Protein AF-A0A0F9MDA3-F1 (afdb_monomer_lite)

Radius of gyration: 35.48 Å; chains: 1; bounding box: 73×45×103 Å

Sequence (141 aa):
MTPKSNEATTTAAWIEERNRLKAAVQRVEKERDAYCAMTDEARTERDEAEAELAETREALKDYGNAEQLARSFHELYEALAPEFGYETRKESAVHWDDLPQNNKTLMVAVASRIAHKANAFLAGRSTVPPLLTKGLREDGQ

Secondary structure (DSSP, 8-state):
----SHHHHHHHHHHHHHHHHHHHHHHHHHHHHHHHHHHHHHHHHHHHHHHHHHHHHHHHHHTT-HHHHHHHHHHHHHHHGGGGT----TTTSS-GGGS-HHHHHHHHHHHHHHHHHHHHHHTT-------SSS-------

Structure (mmCIF, N/CA/C/O backbone):
data_AF-A0A0F9MDA3-F1
#
_entry.id   AF-A0A0F9MDA3-F1
#
loop_
_atom_site.group_PDB
_atom_site.id
_atom_site.type_symbol
_atom_site.label_atom_id
_atom_site.label_alt_id
_atom_site.label_comp_id
_atom_site.label_asym_id
_atom_site.label_entity_id
_atom_site.label_seq_id
_atom_site.pdbx_PDB_ins_code
_atom_site.Cartn_x
_atom_site.Cartn_y
_atom_site.Cartn_z
_atom_site.occupancy
_atom_site.B_iso_or_equiv
_atom_site.auth_seq_id
_atom_site.auth_comp_id
_atom_site.auth_asym_id
_atom_site.auth_atom_id
_atom_site.pdbx_PDB_model_num
ATOM 1 N N . MET A 1 1 ? 52.108 2.253 -76.164 1.00 42.50 1 MET A N 1
ATOM 2 C CA . MET A 1 1 ? 52.159 1.917 -74.724 1.00 42.50 1 MET A CA 1
ATOM 3 C C . MET A 1 1 ? 50.963 2.566 -74.053 1.00 42.50 1 MET A C 1
ATOM 5 O O . MET A 1 1 ? 50.944 3.780 -73.925 1.00 42.50 1 MET A O 1
ATOM 9 N N . THR A 1 2 ? 49.919 1.803 -73.738 1.00 49.28 2 THR A N 1
ATOM 10 C CA . THR A 1 2 ? 48.685 2.341 -73.144 1.00 49.28 2 THR A CA 1
ATOM 11 C C . THR A 1 2 ? 48.565 1.907 -71.686 1.00 49.28 2 THR A C 1
ATOM 13 O O . THR A 1 2 ? 48.228 0.749 -71.440 1.00 49.28 2 THR A O 1
ATOM 16 N N . PRO A 1 3 ? 48.771 2.807 -70.711 1.00 52.72 3 PRO A N 1
ATOM 17 C CA . PRO A 1 3 ? 48.397 2.566 -69.331 1.00 52.72 3 PRO A CA 1
ATOM 18 C C . PRO A 1 3 ? 46.972 3.101 -69.135 1.00 52.72 3 PRO A C 1
ATOM 20 O O . PRO A 1 3 ? 46.779 4.215 -68.672 1.00 52.72 3 PRO A O 1
ATOM 23 N N . LYS A 1 4 ? 45.953 2.346 -69.560 1.00 53.78 4 LYS A N 1
ATOM 24 C CA . LYS A 1 4 ? 44.537 2.679 -69.275 1.00 53.78 4 LYS A CA 1
ATOM 25 C C . LYS A 1 4 ? 43.874 1.710 -68.286 1.00 53.78 4 LYS A C 1
ATOM 27 O O . LYS A 1 4 ? 42.704 1.859 -67.970 1.00 53.78 4 LYS A O 1
ATOM 32 N N . SER A 1 5 ? 44.623 0.727 -67.781 1.00 57.88 5 SER A N 1
ATOM 33 C CA . SER A 1 5 ? 44.077 -0.380 -66.982 1.00 57.88 5 SER A CA 1
ATOM 34 C C . SER A 1 5 ? 44.072 -0.150 -65.462 1.00 57.88 5 SER A C 1
ATOM 36 O O . SER A 1 5 ? 43.433 -0.928 -64.763 1.00 57.88 5 SER A O 1
ATOM 38 N N . ASN A 1 6 ? 44.760 0.868 -64.928 1.00 60.06 6 ASN A N 1
ATOM 39 C CA . ASN A 1 6 ? 44.900 1.039 -63.468 1.00 60.06 6 ASN A CA 1
ATOM 40 C C . ASN A 1 6 ? 43.855 1.971 -62.829 1.00 60.06 6 ASN A C 1
ATOM 42 O O . ASN A 1 6 ? 43.560 1.837 -61.641 1.00 60.06 6 ASN A O 1
ATOM 46 N N . GLU A 1 7 ? 43.261 2.891 -63.593 1.00 58.44 7 GLU A N 1
ATOM 47 C CA . GLU A 1 7 ? 42.298 3.859 -63.046 1.00 58.44 7 GLU A 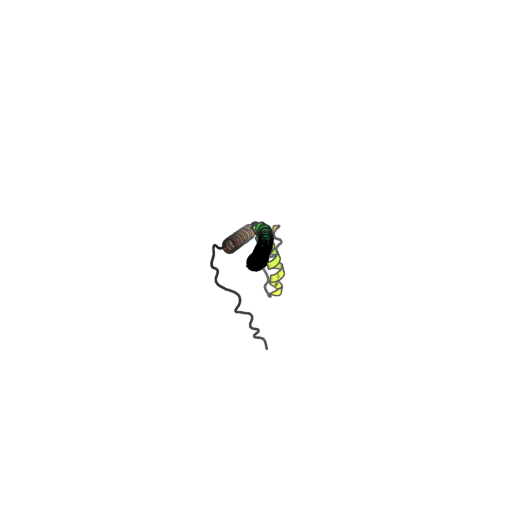CA 1
ATOM 48 C C . GLU A 1 7 ? 40.926 3.221 -62.780 1.00 58.44 7 GLU A C 1
ATOM 50 O O . GLU A 1 7 ? 40.355 3.419 -61.710 1.00 58.44 7 GLU A O 1
ATOM 55 N N . ALA A 1 8 ? 40.441 2.368 -63.690 1.00 61.06 8 ALA A N 1
ATOM 56 C CA . ALA A 1 8 ? 39.144 1.699 -63.550 1.00 61.06 8 ALA A CA 1
ATOM 57 C C . ALA A 1 8 ? 39.075 0.773 -62.318 1.00 61.06 8 ALA A C 1
ATOM 59 O O . ALA A 1 8 ? 38.067 0.748 -61.611 1.00 61.06 8 ALA A O 1
ATOM 60 N N . THR A 1 9 ? 40.165 0.060 -62.017 1.00 62.62 9 THR A N 1
ATOM 61 C CA . THR A 1 9 ? 40.269 -0.840 -60.854 1.00 62.62 9 THR A CA 1
ATOM 62 C C . THR A 1 9 ? 40.270 -0.064 -59.538 1.00 62.62 9 THR A C 1
ATOM 64 O O . THR A 1 9 ? 39.663 -0.490 -58.558 1.00 62.62 9 THR A O 1
ATOM 67 N N . THR A 1 10 ? 40.894 1.115 -59.532 1.00 76.88 10 THR A N 1
ATOM 68 C CA . THR A 1 10 ? 40.955 1.982 -58.351 1.00 76.88 10 THR A CA 1
ATOM 69 C C . THR A 1 10 ? 39.572 2.547 -58.026 1.00 76.88 10 THR A C 1
ATOM 71 O O . THR A 1 10 ? 39.141 2.504 -56.877 1.00 76.88 10 THR A O 1
ATOM 74 N N . THR A 1 11 ? 38.820 3.007 -59.030 1.00 84.62 11 THR A N 1
ATOM 75 C CA . THR A 1 11 ? 37.456 3.521 -58.829 1.00 84.62 11 THR A CA 1
ATOM 76 C C . THR A 1 11 ? 36.486 2.444 -58.336 1.00 84.62 11 THR A C 1
ATOM 78 O O . THR A 1 11 ? 35.686 2.716 -57.441 1.00 84.62 11 THR A O 1
ATOM 81 N N . ALA A 1 12 ? 36.566 1.222 -58.871 1.00 87.75 12 ALA A N 1
ATOM 82 C CA . ALA A 1 12 ? 35.726 0.110 -58.425 1.00 87.75 12 ALA A CA 1
ATOM 83 C C . ALA A 1 12 ? 35.988 -0.257 -56.952 1.00 87.75 12 ALA A C 1
ATOM 85 O O . ALA A 1 12 ? 35.038 -0.373 -56.178 1.00 87.75 12 ALA A O 1
ATOM 86 N N . ALA A 1 13 ? 37.261 -0.328 -56.545 1.00 87.56 13 ALA A N 1
ATOM 87 C CA . ALA A 1 13 ? 37.647 -0.602 -55.160 1.00 87.56 13 ALA A CA 1
ATOM 88 C C . ALA A 1 13 ? 37.146 0.480 -54.183 1.00 87.56 13 ALA A C 1
ATOM 90 O O . ALA A 1 13 ? 36.628 0.165 -53.114 1.00 87.56 13 ALA A O 1
ATOM 91 N N . TRP A 1 14 ? 37.216 1.761 -54.565 1.00 88.44 14 TRP A N 1
ATOM 92 C CA . TRP A 1 14 ? 36.663 2.858 -53.759 1.00 88.44 14 TRP A CA 1
ATOM 93 C C . TRP A 1 14 ? 35.140 2.789 -53.615 1.00 88.44 14 TRP A C 1
ATOM 95 O O . TRP A 1 14 ? 34.602 3.113 -52.555 1.00 88.44 14 TRP A O 1
ATOM 105 N N . ILE A 1 15 ? 34.426 2.386 -54.669 1.00 92.81 15 ILE A N 1
ATOM 106 C CA . ILE A 1 15 ? 32.968 2.220 -54.620 1.00 92.81 15 ILE A CA 1
ATOM 107 C C . ILE A 1 15 ? 32.595 1.072 -53.680 1.00 92.81 15 ILE A C 1
ATOM 109 O O . ILE A 1 15 ? 31.669 1.231 -52.882 1.00 92.81 15 ILE A O 1
ATOM 113 N N . GLU A 1 16 ? 33.312 -0.049 -53.752 1.00 94.31 16 GLU A N 1
ATOM 114 C CA . GLU A 1 16 ? 33.098 -1.203 -52.880 1.00 94.31 16 GLU A CA 1
ATOM 115 C C . GLU A 1 16 ? 33.365 -0.854 -51.412 1.00 94.31 16 GLU A C 1
ATOM 117 O O . GLU A 1 16 ? 32.493 -1.069 -50.569 1.00 94.31 16 GLU A O 1
ATOM 122 N N . GLU A 1 17 ? 34.494 -0.208 -51.113 1.00 94.12 17 GLU A N 1
ATOM 123 C CA . GLU A 1 17 ? 34.831 0.202 -49.747 1.00 94.12 17 GLU A CA 1
ATOM 124 C C . GLU A 1 17 ? 33.830 1.230 -49.200 1.00 94.12 17 GLU A C 1
ATOM 126 O 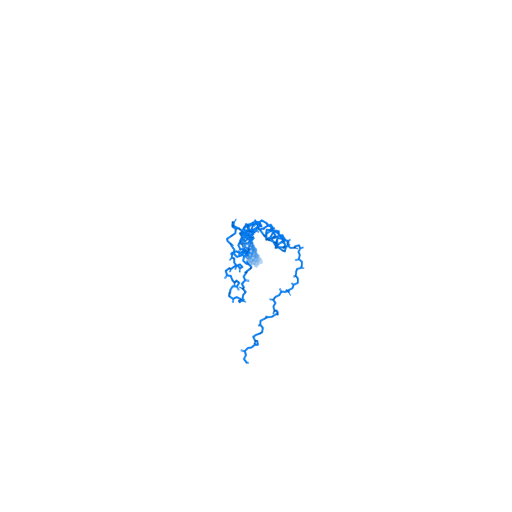O . GLU A 1 17 ? 33.349 1.112 -48.074 1.00 94.12 17 GLU A O 1
ATOM 131 N N . ARG A 1 18 ? 33.398 2.196 -50.020 1.00 96.44 18 ARG A N 1
ATOM 132 C CA . ARG A 1 18 ? 32.337 3.138 -49.636 1.00 96.44 18 ARG A CA 1
ATOM 133 C C . ARG A 1 18 ? 31.022 2.417 -49.334 1.00 96.44 18 ARG A C 1
ATOM 135 O O . ARG A 1 18 ? 30.324 2.796 -48.395 1.00 96.44 18 ARG A O 1
ATOM 142 N N . ASN A 1 19 ? 30.654 1.412 -50.126 1.00 96.75 19 ASN A N 1
ATOM 143 C CA . ASN A 1 19 ? 29.433 0.638 -49.897 1.00 96.75 19 ASN A CA 1
ATOM 144 C C . ASN A 1 19 ? 29.545 -0.212 -48.624 1.00 96.75 19 ASN A C 1
ATOM 146 O O . ASN A 1 19 ? 28.588 -0.273 -47.853 1.00 96.75 19 ASN A O 1
ATOM 150 N N . ARG A 1 20 ? 30.722 -0.788 -48.354 1.00 97.00 20 ARG A N 1
ATOM 151 C CA . ARG A 1 20 ? 31.022 -1.502 -47.108 1.00 97.00 20 ARG A CA 1
ATOM 152 C C . ARG A 1 20 ? 30.890 -0.590 -45.891 1.00 97.00 20 ARG A C 1
ATOM 154 O O . ARG A 1 20 ? 30.220 -0.961 -44.930 1.00 97.00 20 ARG A O 1
ATOM 161 N N . LEU A 1 21 ? 31.470 0.608 -45.945 1.00 95.75 21 LEU A N 1
ATOM 162 C CA . LEU A 1 21 ? 31.372 1.596 -44.870 1.00 95.75 21 LEU A CA 1
ATOM 163 C C . LEU A 1 21 ? 29.928 2.054 -44.651 1.00 95.75 21 LEU A C 1
ATOM 165 O O . LEU A 1 21 ? 29.479 2.118 -43.512 1.00 95.75 21 LEU A O 1
ATOM 169 N N . LYS A 1 22 ? 29.163 2.292 -45.724 1.00 97.38 22 LYS A N 1
ATOM 170 C CA . LYS A 1 22 ? 27.729 2.603 -45.615 1.00 97.38 22 LYS A CA 1
ATOM 171 C C . LYS A 1 22 ? 26.947 1.482 -44.932 1.00 97.38 22 LYS A C 1
ATOM 173 O O . LYS A 1 22 ? 26.153 1.759 -44.041 1.00 97.38 22 LYS A O 1
ATOM 178 N N . ALA A 1 23 ? 27.198 0.228 -45.306 1.00 96.38 23 ALA A N 1
ATOM 179 C CA . ALA A 1 23 ? 26.553 -0.920 -44.675 1.00 96.38 23 ALA A CA 1
ATOM 180 C C . ALA A 1 23 ? 26.952 -1.074 -43.194 1.00 96.38 23 ALA A C 1
ATOM 182 O O . ALA A 1 23 ? 26.126 -1.469 -42.372 1.00 96.38 23 ALA A O 1
ATOM 183 N N . ALA A 1 24 ? 28.199 -0.749 -42.840 1.00 95.38 24 ALA A N 1
ATOM 184 C CA . ALA A 1 24 ? 28.661 -0.748 -41.455 1.00 95.38 24 ALA A CA 1
ATOM 185 C C . ALA A 1 24 ? 27.978 0.349 -40.623 1.00 95.38 24 ALA A C 1
ATOM 187 O O . ALA A 1 24 ? 27.477 0.055 -39.542 1.00 95.38 24 ALA A O 1
ATOM 188 N N . VAL A 1 25 ? 27.880 1.577 -41.146 1.00 96.19 25 VAL A N 1
ATOM 189 C CA . VAL A 1 25 ? 27.155 2.682 -40.490 1.00 96.19 25 VAL A CA 1
ATOM 190 C C . VAL A 1 25 ? 25.694 2.307 -40.264 1.00 96.19 25 VAL A C 1
ATOM 192 O O . VAL A 1 25 ? 25.209 2.397 -39.142 1.00 96.19 25 VAL A O 1
ATOM 195 N N . GLN A 1 26 ? 25.027 1.784 -41.292 1.00 96.12 26 GLN A N 1
ATOM 196 C CA . GLN A 1 26 ? 23.622 1.393 -41.199 1.00 96.12 26 GLN A CA 1
ATOM 197 C C . GLN A 1 26 ? 23.387 0.282 -40.159 1.00 96.12 26 GLN A C 1
ATOM 199 O O . GLN A 1 26 ? 22.342 0.239 -39.511 1.00 96.12 26 GLN A O 1
ATOM 204 N N . ARG A 1 27 ? 24.363 -0.618 -39.968 1.00 95.75 27 ARG A N 1
ATOM 205 C CA . ARG A 1 27 ? 24.316 -1.633 -38.907 1.00 95.75 27 ARG A CA 1
ATOM 206 C C . ARG A 1 27 ? 24.425 -1.005 -37.518 1.00 95.75 27 ARG A C 1
ATOM 208 O O . ARG A 1 27 ? 23.613 -1.330 -36.662 1.00 95.75 27 ARG A O 1
ATOM 215 N N . VAL A 1 28 ? 25.386 -0.103 -37.319 1.00 94.50 28 VAL A N 1
ATOM 216 C CA . VAL A 1 28 ? 25.590 0.589 -36.037 1.00 94.50 28 VAL A CA 1
ATOM 217 C C . VAL A 1 28 ? 24.378 1.448 -35.672 1.00 94.50 28 VAL A C 1
ATOM 219 O O . VAL A 1 28 ? 23.958 1.453 -34.521 1.00 94.50 28 VAL A O 1
ATOM 222 N N . GLU A 1 29 ? 23.771 2.135 -36.641 1.00 94.81 29 GLU A N 1
ATOM 223 C CA . GLU A 1 29 ? 22.538 2.901 -36.421 1.00 94.81 29 GLU A CA 1
ATOM 224 C C . GLU A 1 29 ? 21.390 1.994 -35.973 1.00 94.81 29 GLU A C 1
ATOM 226 O O . GLU A 1 29 ? 20.729 2.290 -34.982 1.00 94.81 29 GLU A O 1
ATOM 231 N N . LYS A 1 30 ? 21.214 0.839 -36.625 1.00 93.56 30 LYS A N 1
ATOM 232 C CA . LYS A 1 30 ? 20.199 -0.144 -36.228 1.00 93.56 30 LYS A CA 1
ATOM 233 C C . LYS A 1 30 ? 20.432 -0.687 -34.814 1.00 93.56 30 LYS A C 1
ATOM 235 O O . LYS A 1 30 ? 19.475 -0.873 -34.069 1.00 93.56 30 LYS A O 1
ATOM 240 N N . GLU A 1 31 ? 21.683 -0.959 -34.448 1.00 93.38 31 GLU A N 1
ATOM 241 C CA . GLU A 1 31 ? 22.044 -1.417 -33.099 1.00 93.38 31 GLU A CA 1
ATOM 242 C C . GLU A 1 31 ? 21.783 -0.334 -32.044 1.00 93.38 31 GLU A C 1
ATOM 244 O O . GLU A 1 31 ? 21.227 -0.633 -30.988 1.00 93.38 31 GLU A O 1
ATOM 249 N N . ARG A 1 32 ? 22.112 0.929 -32.345 1.00 90.44 32 ARG A N 1
ATOM 250 C CA . ARG A 1 32 ? 21.800 2.074 -31.480 1.00 90.44 32 ARG A CA 1
ATOM 251 C C . ARG A 1 32 ? 20.296 2.214 -31.271 1.00 90.44 32 ARG A C 1
ATOM 253 O O . ARG A 1 32 ? 19.861 2.358 -30.135 1.00 90.44 32 ARG A O 1
ATOM 260 N N . ASP A 1 33 ? 19.516 2.168 -32.345 1.00 90.38 33 ASP A N 1
ATOM 261 C CA . ASP A 1 33 ? 18.066 2.349 -32.269 1.00 90.38 33 ASP A CA 1
ATOM 262 C C . ASP A 1 33 ? 17.411 1.206 -31.472 1.00 90.38 33 ASP A C 1
ATOM 264 O O . ASP A 1 33 ? 16.525 1.455 -30.657 1.00 90.38 33 ASP A O 1
ATOM 268 N N . ALA A 1 34 ? 17.906 -0.030 -31.621 1.00 86.75 34 ALA A N 1
ATOM 269 C CA . ALA A 1 34 ? 17.473 -1.168 -30.809 1.00 86.75 34 ALA A CA 1
ATOM 270 C C . ALA A 1 34 ? 17.827 -1.001 -29.319 1.00 86.75 34 ALA A C 1
ATOM 272 O O . ALA A 1 34 ? 17.007 -1.302 -28.455 1.00 86.75 34 ALA A O 1
ATOM 273 N N . TYR A 1 35 ? 19.026 -0.496 -29.010 1.00 79.25 35 TYR A N 1
ATOM 274 C CA . TYR A 1 35 ? 19.430 -0.200 -27.634 1.00 79.25 35 TYR A CA 1
ATOM 275 C C . TYR A 1 35 ? 18.557 0.898 -27.008 1.00 79.25 35 TYR A C 1
ATOM 277 O O . TYR A 1 35 ? 18.104 0.739 -25.878 1.00 79.25 35 TYR A O 1
ATOM 285 N N . CYS A 1 36 ? 18.277 1.978 -27.744 1.00 82.81 36 CYS A N 1
ATOM 286 C CA . CYS A 1 36 ? 17.387 3.045 -27.286 1.00 82.81 36 CYS A CA 1
ATOM 287 C C . CYS A 1 36 ? 15.967 2.527 -27.015 1.00 82.81 36 CYS A C 1
ATOM 289 O O . CYS A 1 36 ? 15.428 2.801 -25.946 1.00 82.81 36 CYS A O 1
ATOM 291 N N . ALA A 1 37 ? 15.404 1.717 -27.918 1.00 85.00 37 ALA A N 1
ATOM 292 C CA . ALA A 1 37 ? 14.083 1.119 -27.725 1.00 85.00 37 ALA A CA 1
ATOM 293 C C . ALA A 1 37 ? 14.022 0.242 -26.463 1.00 85.00 37 ALA A C 1
ATOM 295 O O . ALA A 1 37 ? 13.124 0.411 -25.647 1.00 85.00 37 ALA A O 1
ATOM 296 N N . MET A 1 38 ? 15.027 -0.614 -26.241 1.00 83.56 38 MET A N 1
ATOM 297 C CA . MET A 1 38 ? 15.122 -1.437 -25.028 1.00 83.56 38 MET A CA 1
ATOM 298 C C . MET A 1 38 ? 15.186 -0.580 -23.752 1.00 83.56 38 MET A C 1
ATOM 300 O O . MET A 1 38 ? 14.616 -0.944 -22.725 1.00 83.56 38 MET A O 1
ATOM 304 N N . THR A 1 39 ? 15.875 0.567 -23.789 1.00 86.56 39 THR A N 1
ATOM 305 C CA . THR A 1 39 ? 15.924 1.477 -22.634 1.00 86.56 39 THR A CA 1
ATOM 306 C C . THR A 1 39 ? 14.636 2.266 -22.426 1.00 86.56 39 THR A C 1
ATOM 308 O O . THR A 1 39 ? 14.314 2.578 -21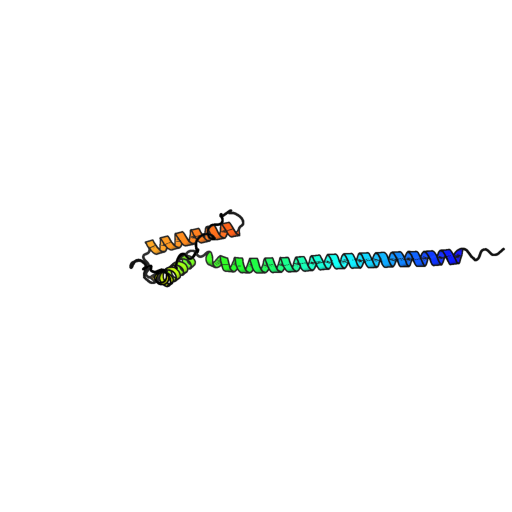.281 1.00 86.56 39 THR A O 1
ATOM 311 N N . ASP A 1 40 ? 13.902 2.574 -23.495 1.00 87.94 40 ASP A N 1
ATOM 312 C CA . ASP A 1 40 ? 12.603 3.241 -23.413 1.00 87.94 40 ASP A CA 1
ATOM 313 C C . ASP A 1 40 ? 11.537 2.285 -22.864 1.00 87.94 40 ASP A C 1
ATOM 315 O O . ASP A 1 40 ? 10.804 2.664 -21.957 1.00 87.94 40 ASP A O 1
ATOM 319 N N . GLU A 1 41 ? 11.521 1.027 -23.315 1.00 84.25 41 GLU A N 1
ATOM 320 C CA . GLU A 1 41 ? 10.667 -0.035 -22.763 1.00 84.25 41 GLU A CA 1
ATOM 321 C C . GLU A 1 41 ? 10.934 -0.236 -21.264 1.00 84.25 41 GLU A C 1
ATOM 323 O O . GLU A 1 41 ? 10.017 -0.131 -20.450 1.00 84.25 41 GLU A O 1
ATOM 328 N N . ALA A 1 42 ? 12.201 -0.408 -20.871 1.00 80.62 42 ALA A N 1
ATOM 329 C CA . ALA A 1 42 ? 12.572 -0.559 -19.461 1.00 80.62 42 ALA A CA 1
ATOM 330 C C . ALA A 1 42 ? 12.228 0.682 -18.616 1.00 80.62 42 ALA A C 1
ATOM 332 O O . ALA A 1 42 ? 11.935 0.579 -17.422 1.00 80.62 42 ALA A O 1
ATOM 333 N N . ARG A 1 43 ? 12.274 1.879 -19.215 1.00 87.25 43 ARG A N 1
ATOM 334 C CA . ARG A 1 43 ? 11.847 3.116 -18.558 1.00 87.25 43 ARG A CA 1
ATOM 335 C C . ARG A 1 43 ? 10.337 3.129 -18.352 1.00 87.25 43 ARG A C 1
ATOM 337 O O . ARG A 1 43 ? 9.911 3.474 -17.256 1.00 87.25 43 ARG A O 1
ATOM 344 N N . THR A 1 44 ? 9.558 2.751 -19.361 1.00 91.19 44 THR A N 1
ATOM 345 C CA . THR A 1 44 ? 8.100 2.654 -19.258 1.00 91.19 44 THR A CA 1
ATOM 346 C C . THR A 1 44 ? 7.692 1.664 -18.173 1.00 91.19 44 THR A C 1
ATOM 348 O O . THR A 1 44 ? 6.933 2.046 -17.292 1.00 91.19 44 THR A O 1
ATOM 351 N N . GLU A 1 45 ? 8.262 0.456 -18.153 1.00 86.25 45 GLU A N 1
ATOM 352 C CA . GLU A 1 45 ? 7.976 -0.545 -17.111 1.00 86.25 45 GLU A CA 1
ATOM 353 C C . GLU A 1 45 ? 8.271 -0.015 -15.700 1.00 86.25 45 GLU A C 1
ATOM 355 O O . GLU A 1 45 ? 7.494 -0.213 -14.766 1.00 86.25 45 GLU A O 1
ATOM 360 N N . ARG A 1 46 ? 9.393 0.696 -15.530 1.00 81.88 46 ARG A N 1
ATOM 361 C CA . ARG A 1 46 ? 9.745 1.307 -14.245 1.00 81.88 46 ARG A CA 1
ATOM 362 C C . ARG A 1 46 ? 8.766 2.413 -13.855 1.00 81.88 46 ARG A C 1
ATOM 364 O O . ARG A 1 46 ? 8.373 2.477 -12.694 1.00 81.88 46 ARG A O 1
ATOM 371 N N . ASP A 1 47 ? 8.418 3.289 -14.792 1.00 87.62 47 ASP A N 1
ATOM 372 C CA . ASP A 1 47 ? 7.519 4.415 -14.541 1.00 87.62 47 ASP A CA 1
ATOM 373 C C . ASP A 1 47 ? 6.090 3.900 -14.214 1.00 87.62 47 ASP A C 1
ATOM 375 O O . ASP A 1 47 ? 5.430 4.443 -13.328 1.00 87.62 47 ASP A O 1
ATOM 379 N N . GLU A 1 48 ? 5.642 2.801 -14.839 1.00 88.69 48 GLU A N 1
ATOM 380 C CA . GLU A 1 48 ? 4.392 2.094 -14.507 1.00 88.69 48 GLU A CA 1
ATOM 381 C C . GLU A 1 48 ? 4.436 1.456 -13.110 1.00 88.69 48 GLU A C 1
ATOM 383 O O . GLU A 1 48 ? 3.525 1.667 -12.307 1.00 88.69 48 GLU A O 1
ATOM 388 N N . ALA A 1 49 ? 5.515 0.743 -12.774 1.00 76.81 49 ALA A N 1
ATOM 389 C CA . ALA A 1 49 ? 5.685 0.143 -11.450 1.00 76.81 49 ALA A CA 1
ATOM 390 C C . ALA A 1 49 ? 5.756 1.200 -10.331 1.00 76.81 49 ALA A C 1
ATOM 392 O O . ALA A 1 49 ? 5.237 0.998 -9.231 1.00 76.81 49 ALA A O 1
ATOM 393 N N . GLU A 1 50 ? 6.391 2.345 -10.593 1.00 83.38 50 GLU A N 1
ATOM 394 C CA . GLU A 1 50 ? 6.437 3.461 -9.649 1.00 83.38 50 GLU A CA 1
ATOM 395 C C . GLU A 1 50 ? 5.049 4.091 -9.449 1.00 83.38 50 GLU A C 1
ATOM 397 O O . GLU A 1 50 ? 4.693 4.429 -8.317 1.00 83.38 50 GLU A O 1
ATOM 402 N N . ALA A 1 51 ? 4.240 4.189 -10.510 1.00 88.31 51 ALA A N 1
ATOM 403 C CA . ALA A 1 51 ? 2.858 4.656 -10.426 1.00 88.31 51 ALA A CA 1
ATOM 404 C C . ALA A 1 51 ? 1.971 3.701 -9.604 1.00 88.31 51 ALA A C 1
ATOM 406 O O . ALA A 1 51 ? 1.259 4.158 -8.708 1.00 88.31 51 ALA A O 1
ATOM 407 N N . GLU A 1 52 ? 2.066 2.387 -9.834 1.00 85.19 52 GLU A N 1
ATOM 408 C CA . GLU A 1 52 ? 1.340 1.367 -9.057 1.00 85.19 52 GLU A CA 1
ATOM 409 C C . GLU A 1 52 ? 1.728 1.408 -7.566 1.00 85.19 52 GLU A C 1
ATOM 411 O O . GLU A 1 52 ? 0.877 1.371 -6.667 1.00 85.19 52 GLU A O 1
ATOM 416 N N . LEU A 1 53 ? 3.026 1.558 -7.280 1.00 77.94 53 LEU A N 1
ATOM 417 C CA . LEU A 1 53 ? 3.525 1.701 -5.913 1.00 77.94 53 LEU A CA 1
ATOM 418 C C . LEU A 1 53 ? 3.011 2.989 -5.252 1.00 77.94 53 LEU A C 1
ATOM 420 O O . LEU A 1 53 ? 2.694 2.987 -4.059 1.00 77.94 53 LEU A O 1
ATOM 424 N N . ALA A 1 54 ? 2.931 4.091 -6.002 1.00 81.19 54 ALA A N 1
ATOM 425 C CA . ALA A 1 54 ? 2.418 5.364 -5.509 1.00 81.19 54 ALA A CA 1
ATOM 426 C C . ALA A 1 54 ? 0.922 5.287 -5.168 1.00 81.19 54 ALA A C 1
ATOM 428 O O . ALA A 1 54 ? 0.527 5.762 -4.102 1.00 81.19 54 ALA A O 1
ATOM 429 N N . GLU A 1 55 ? 0.113 4.643 -6.012 1.00 83.62 55 GLU A N 1
ATOM 430 C CA . GLU A 1 55 ? -1.311 4.401 -5.747 1.00 83.62 55 GLU A CA 1
ATOM 431 C C . GLU A 1 55 ? -1.500 3.549 -4.486 1.00 83.62 55 GLU A C 1
ATOM 433 O O . GLU A 1 55 ? -2.220 3.937 -3.563 1.00 83.62 55 GLU A O 1
ATOM 438 N N . THR A 1 56 ? -0.760 2.442 -4.387 1.00 77.25 56 THR A N 1
ATOM 439 C CA . THR A 1 56 ? -0.781 1.559 -3.213 1.00 77.25 56 THR A CA 1
ATOM 440 C C . THR A 1 56 ? -0.398 2.311 -1.936 1.00 77.25 56 THR A C 1
ATOM 442 O O . THR A 1 56 ? -1.018 2.146 -0.883 1.00 77.25 56 THR A O 1
ATOM 445 N N . ARG A 1 57 ? 0.618 3.176 -2.014 1.00 77.62 57 ARG A N 1
ATOM 446 C CA . ARG A 1 57 ? 1.072 3.995 -0.887 1.00 77.62 57 ARG A CA 1
ATOM 447 C C . ARG A 1 57 ? 0.030 5.022 -0.455 1.00 77.62 57 ARG A C 1
ATOM 449 O O . ARG A 1 57 ? -0.108 5.245 0.747 1.00 77.62 57 ARG A O 1
ATOM 456 N N . GLU A 1 58 ? -0.662 5.655 -1.397 1.00 77.50 58 GLU A N 1
ATOM 457 C CA . GLU A 1 58 ? -1.726 6.604 -1.067 1.00 77.50 58 GLU A CA 1
ATOM 458 C C . GLU A 1 58 ? -2.921 5.877 -0.438 1.00 77.50 58 GLU A C 1
ATOM 460 O O . GLU A 1 58 ? -3.405 6.319 0.599 1.00 77.50 58 GLU A O 1
ATOM 465 N N . ALA A 1 59 ? -3.306 4.698 -0.939 1.00 70.19 59 ALA A N 1
ATOM 466 C CA . ALA A 1 59 ? -4.334 3.866 -0.304 1.00 70.19 59 ALA A CA 1
ATOM 467 C C . ALA A 1 59 ? -3.955 3.448 1.135 1.00 70.19 59 ALA A C 1
ATOM 469 O O . ALA A 1 59 ? -4.786 3.426 2.043 1.00 70.19 59 ALA A O 1
ATOM 470 N N . LEU A 1 60 ? -2.672 3.170 1.382 1.00 70.12 60 LEU A N 1
ATOM 471 C CA . LEU A 1 60 ? -2.147 2.851 2.716 1.00 70.12 60 LEU A CA 1
ATOM 472 C C . LEU A 1 60 ? -2.056 4.058 3.659 1.00 70.12 60 LEU A C 1
ATOM 474 O O . LEU A 1 60 ? -1.865 3.890 4.864 1.00 70.12 60 LEU A O 1
ATOM 478 N N . LYS A 1 61 ? -2.190 5.280 3.151 1.00 68.94 61 LYS A N 1
ATOM 479 C CA . LYS A 1 61 ? -2.117 6.498 3.962 1.00 68.94 61 LYS A CA 1
ATOM 480 C C . LYS A 1 61 ? -3.361 6.693 4.821 1.00 68.94 61 LYS A C 1
ATOM 482 O O . LYS A 1 61 ? -3.234 7.186 5.942 1.00 68.94 61 LYS A O 1
ATOM 487 N N . ASP A 1 62 ? -4.516 6.227 4.353 1.00 56.94 62 ASP A N 1
ATOM 488 C CA . ASP A 1 62 ? -5.769 6.251 5.114 1.00 56.94 62 ASP A CA 1
ATOM 489 C C . ASP A 1 62 ? -5.747 5.248 6.282 1.00 56.94 62 ASP A C 1
ATOM 491 O O . ASP A 1 62 ? -6.266 5.534 7.362 1.00 56.94 62 ASP A O 1
ATOM 495 N N . TYR A 1 63 ? -4.979 4.154 6.164 1.00 62.88 63 TYR A N 1
ATOM 496 C CA . TYR A 1 63 ? -4.604 3.305 7.310 1.00 62.88 63 TYR A CA 1
ATOM 497 C C . TYR A 1 63 ? -3.719 4.027 8.347 1.00 62.88 63 TYR A C 1
ATOM 499 O O . TYR A 1 63 ? -3.470 3.501 9.435 1.00 62.88 63 TYR A O 1
ATOM 507 N N . GLY A 1 64 ? -3.254 5.243 8.047 1.00 62.81 64 GLY A N 1
ATOM 508 C CA . GLY A 1 64 ? -2.606 6.143 8.995 1.00 62.81 64 GLY A CA 1
ATOM 509 C C . GLY A 1 64 ? -3.562 6.733 10.035 1.00 62.81 64 GLY A C 1
ATOM 510 O O . GLY A 1 64 ? -3.095 7.232 11.063 1.00 62.81 64 GLY A O 1
ATOM 511 N N . ASN A 1 65 ? -4.882 6.647 9.829 1.00 84.62 65 ASN A N 1
ATOM 512 C CA . ASN A 1 65 ? -5.847 7.000 10.861 1.00 84.62 65 ASN A CA 1
ATOM 513 C C . ASN A 1 65 ? -6.037 5.826 11.835 1.00 84.62 65 ASN A C 1
ATOM 515 O O . ASN A 1 65 ? -6.830 4.909 11.617 1.00 84.62 65 ASN A O 1
ATOM 519 N N . ALA A 1 66 ? -5.307 5.884 12.949 1.00 90.62 66 ALA A N 1
ATOM 520 C CA . ALA A 1 66 ? -5.349 4.873 14.001 1.00 90.62 66 ALA A CA 1
ATOM 521 C C . ALA A 1 66 ? -6.765 4.601 14.541 1.00 90.62 66 ALA A C 1
ATOM 523 O O . ALA A 1 66 ? -7.047 3.481 14.957 1.00 90.62 66 ALA A O 1
ATOM 524 N N . GLU A 1 67 ? -7.658 5.593 14.530 1.00 93.38 67 GLU A N 1
ATOM 525 C CA . GLU A 1 67 ? -9.035 5.421 14.992 1.00 93.38 67 GLU A CA 1
ATOM 526 C C . GLU A 1 67 ? -9.884 4.625 14.001 1.00 93.38 67 GLU A C 1
ATOM 528 O O . GLU A 1 67 ? -10.603 3.716 14.407 1.00 93.38 67 GLU A O 1
ATOM 533 N N . GLN A 1 68 ? -9.751 4.891 12.702 1.00 91.81 68 GLN A N 1
ATOM 534 C CA . GLN A 1 68 ? -10.452 4.122 11.668 1.00 91.81 68 GLN A CA 1
ATOM 535 C C . GLN A 1 68 ? -9.978 2.668 11.625 1.00 91.81 68 GLN A C 1
ATOM 537 O O . GLN A 1 68 ? -10.799 1.754 11.518 1.00 91.81 68 GLN A O 1
ATOM 542 N N . LEU A 1 69 ? -8.668 2.440 11.772 1.00 92.44 69 LEU A N 1
ATOM 543 C CA . LEU A 1 69 ? -8.116 1.090 11.875 1.00 92.44 69 LEU A CA 1
ATOM 544 C C . LEU A 1 69 ? -8.629 0.372 13.132 1.00 92.44 69 LEU A C 1
ATOM 546 O O . LEU A 1 69 ? -9.009 -0.793 13.056 1.00 92.44 69 LEU A O 1
ATOM 550 N N . ALA A 1 70 ? -8.687 1.061 14.274 1.00 95.50 70 ALA A N 1
ATOM 551 C CA . ALA A 1 70 ? -9.228 0.498 15.508 1.00 95.50 70 ALA A CA 1
ATOM 552 C C . ALA A 1 70 ? -10.722 0.156 15.394 1.00 95.50 70 ALA A C 1
ATOM 554 O O . ALA A 1 70 ? -11.129 -0.920 15.828 1.00 95.50 70 ALA A O 1
ATOM 555 N N . ARG A 1 71 ? -11.516 1.028 14.760 1.00 95.62 71 ARG A N 1
ATOM 556 C CA . ARG A 1 71 ? -12.939 0.797 14.486 1.00 95.62 71 ARG A CA 1
ATOM 557 C C . ARG A 1 71 ? -13.153 -0.415 13.585 1.00 95.62 71 ARG A C 1
ATOM 559 O O . ARG A 1 71 ? -13.920 -1.303 13.935 1.00 95.62 71 ARG A O 1
ATOM 566 N N . SER A 1 72 ? -12.415 -0.486 12.479 1.00 94.31 72 SER A N 1
ATOM 567 C CA . SER A 1 72 ? -12.494 -1.611 11.539 1.00 94.31 72 SER A CA 1
ATOM 568 C C . SER A 1 72 ? -12.084 -2.922 12.209 1.00 94.31 72 SER A C 1
ATOM 570 O O . SER A 1 72 ? -12.727 -3.949 12.018 1.00 94.31 72 SER A O 1
ATOM 572 N N . PHE A 1 73 ? -11.028 -2.890 13.029 1.00 94.75 73 PHE A N 1
ATOM 573 C CA . PHE A 1 73 ? -10.607 -4.046 13.816 1.00 94.75 73 PHE A CA 1
ATOM 574 C C . PHE A 1 73 ? -11.706 -4.503 14.777 1.00 94.75 73 PHE A C 1
ATOM 576 O O . PHE A 1 73 ? -11.988 -5.693 14.825 1.00 94.75 73 PHE A O 1
ATOM 583 N N . HIS A 1 74 ? -12.322 -3.578 15.516 1.00 96.19 74 HIS A N 1
ATOM 584 C CA . HIS A 1 74 ? -13.416 -3.880 16.440 1.00 96.19 74 HIS A CA 1
ATOM 585 C C . HIS A 1 74 ? -14.577 -4.578 15.728 1.00 96.19 74 HIS A C 1
ATOM 587 O O . HIS A 1 74 ? -14.981 -5.668 16.117 1.00 96.19 74 HIS A O 1
ATOM 593 N N . GLU A 1 75 ? -15.056 -3.986 14.635 1.00 95.31 75 GLU A N 1
ATOM 594 C CA . GLU A 1 75 ? -16.184 -4.510 13.860 1.00 95.31 75 GLU A CA 1
ATOM 595 C C . GLU A 1 75 ? -15.888 -5.902 13.284 1.00 95.31 75 GLU A C 1
ATOM 597 O O . GLU A 1 75 ? -16.709 -6.811 13.409 1.00 95.31 75 GLU A O 1
ATOM 602 N N . LEU A 1 76 ? -14.695 -6.101 12.713 1.00 95.88 76 LEU A N 1
ATOM 603 C CA . LEU A 1 76 ? -14.272 -7.403 12.192 1.00 95.88 76 LEU A CA 1
ATOM 604 C C . LEU A 1 76 ? -14.070 -8.435 13.303 1.00 95.88 76 LEU A C 1
ATOM 606 O O . LEU A 1 76 ? -14.420 -9.596 13.122 1.00 95.88 76 LEU A O 1
ATOM 610 N N . TYR A 1 77 ? -13.506 -8.034 14.441 1.00 94.81 77 TYR A N 1
ATOM 611 C CA . TYR A 1 77 ? -13.272 -8.928 15.569 1.00 94.81 77 TYR A CA 1
ATOM 612 C C . TYR A 1 77 ? -14.590 -9.451 16.142 1.00 94.81 77 TYR A C 1
ATOM 614 O O . TYR A 1 77 ? -14.730 -10.655 16.330 1.00 94.81 77 TYR A O 1
ATOM 622 N N . GLU A 1 78 ? -15.570 -8.571 16.356 1.00 95.69 78 GLU A N 1
ATOM 623 C CA . GLU A 1 78 ? -16.904 -8.948 16.834 1.00 95.69 78 GLU A CA 1
ATOM 624 C C . GLU A 1 78 ? -17.650 -9.826 15.817 1.00 95.69 78 GLU A C 1
ATOM 626 O O . GLU A 1 78 ? -18.291 -10.803 16.201 1.00 95.69 78 GLU A O 1
ATOM 631 N N . ALA A 1 79 ? -17.534 -9.525 14.518 1.00 95.19 79 ALA A N 1
ATOM 632 C CA . ALA A 1 79 ? -18.165 -10.318 13.463 1.00 95.19 79 ALA A CA 1
ATOM 633 C C . ALA A 1 79 ? -17.553 -11.722 13.322 1.00 95.19 79 ALA A C 1
ATOM 635 O O . ALA A 1 79 ? -18.284 -12.693 13.144 1.00 95.19 79 ALA A O 1
ATOM 636 N N . LEU A 1 80 ? -16.223 -11.833 13.409 1.00 96.31 80 LEU A N 1
ATOM 637 C CA . LEU A 1 80 ? -15.502 -13.087 13.184 1.00 96.31 80 LEU A CA 1
ATOM 638 C C . LEU A 1 80 ? -15.397 -13.954 14.440 1.00 96.31 80 LEU A C 1
ATOM 640 O O . LEU A 1 80 ? -15.319 -15.171 14.315 1.00 96.31 80 LEU A O 1
ATOM 644 N N . ALA A 1 81 ? -15.392 -13.380 15.647 1.00 95.56 81 ALA A N 1
ATOM 645 C CA . ALA A 1 81 ? -15.208 -14.138 16.889 1.00 95.56 81 ALA A CA 1
ATOM 646 C C . ALA A 1 81 ? -16.109 -15.393 17.006 1.00 95.56 81 ALA A C 1
ATOM 648 O O . ALA A 1 81 ? -15.565 -16.463 17.313 1.00 95.56 81 ALA A O 1
ATOM 649 N N . PRO A 1 82 ? -17.421 -15.339 16.683 1.00 95.25 82 PRO A N 1
ATOM 650 C CA . PRO A 1 82 ? -18.291 -16.514 16.732 1.00 95.25 82 PRO A CA 1
ATOM 651 C C . PRO A 1 82 ? -17.874 -17.639 15.778 1.00 95.25 82 PRO A C 1
ATOM 653 O O . PRO A 1 82 ? -18.030 -18.811 16.119 1.00 95.25 82 PRO A O 1
ATOM 656 N N . GLU A 1 83 ? -17.306 -17.312 14.612 1.00 96.88 83 GLU A N 1
ATOM 657 C CA . GLU A 1 83 ? -16.824 -18.305 13.638 1.00 96.88 83 GLU A CA 1
ATOM 658 C C . GLU A 1 83 ? -15.653 -19.131 14.189 1.00 96.88 83 GLU A C 1
ATOM 660 O O . GLU A 1 83 ? -15.473 -20.290 13.822 1.00 96.88 83 GLU A O 1
ATOM 665 N N . PHE A 1 84 ? -14.895 -18.563 15.130 1.00 96.25 84 PHE A N 1
ATOM 666 C CA . PHE A 1 84 ? -13.789 -19.226 15.824 1.00 96.25 84 PHE A CA 1
ATOM 667 C C . PHE A 1 84 ? -14.193 -19.790 17.197 1.00 96.25 84 PHE A C 1
ATOM 669 O O . PHE A 1 84 ? -13.328 -20.154 17.995 1.00 96.25 84 PHE A O 1
ATOM 676 N N . GLY A 1 85 ? -15.497 -19.866 17.496 1.00 95.00 85 GLY A N 1
ATOM 677 C CA . GLY A 1 85 ? -16.009 -20.377 18.771 1.00 95.00 85 GLY A CA 1
ATOM 678 C C . GLY A 1 85 ? -15.693 -19.477 19.969 1.00 95.00 85 GLY A C 1
ATOM 679 O O . GLY A 1 85 ? -15.677 -19.952 21.106 1.00 95.00 85 GLY A O 1
ATOM 680 N N . TYR A 1 86 ? -15.414 -18.195 19.723 1.00 93.81 86 TYR A N 1
ATOM 681 C CA . TYR A 1 86 ? -15.144 -17.203 20.754 1.00 93.81 86 TYR A CA 1
ATOM 682 C C . TYR A 1 86 ? -16.337 -16.259 20.917 1.00 93.81 86 TYR A C 1
ATOM 684 O O . TYR A 1 86 ? -16.900 -15.773 19.940 1.00 93.81 86 TYR A O 1
ATOM 692 N N . GLU A 1 87 ? -16.703 -15.968 22.163 1.00 92.38 87 GLU A N 1
ATOM 693 C CA . GLU A 1 87 ? -17.648 -14.901 22.487 1.00 92.38 87 GLU A CA 1
ATOM 694 C C . GLU A 1 87 ? -16.868 -13.734 23.087 1.00 92.38 87 GLU A C 1
ATOM 696 O O . GLU A 1 87 ? -16.064 -13.896 24.014 1.00 92.38 87 GLU A O 1
ATOM 701 N N . THR A 1 88 ? -17.089 -12.548 22.536 1.00 91.44 88 THR A N 1
ATOM 702 C CA . THR A 1 88 ? -16.470 -11.322 23.022 1.00 91.44 88 THR A CA 1
ATOM 703 C C . THR A 1 88 ? -17.053 -10.942 24.385 1.00 91.44 88 THR A C 1
ATOM 705 O O . THR A 1 88 ? -18.136 -11.366 24.794 1.00 91.44 88 THR A O 1
ATOM 708 N N . ARG A 1 89 ? -16.302 -10.167 25.177 1.00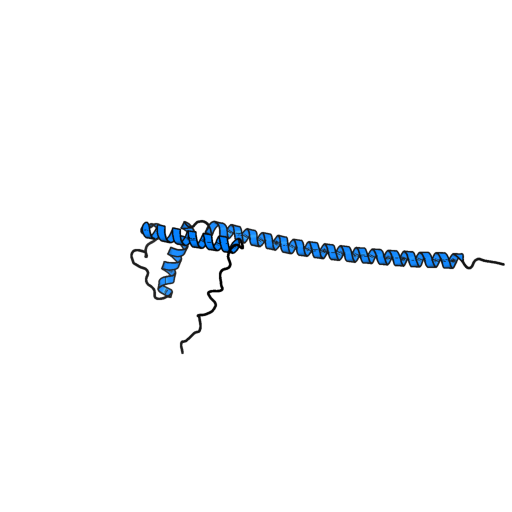 92.19 89 ARG A N 1
ATOM 709 C CA . ARG A 1 89 ? -16.786 -9.759 26.504 1.00 92.19 89 ARG A CA 1
ATOM 710 C C . ARG A 1 89 ? -17.984 -8.834 26.326 1.00 92.19 89 ARG A C 1
ATOM 712 O O . ARG A 1 89 ? -17.927 -7.925 25.514 1.00 92.19 89 ARG A O 1
ATOM 719 N N . LYS A 1 90 ? -19.017 -8.967 27.162 1.00 89.88 90 LYS A N 1
ATOM 720 C CA . LYS A 1 90 ? -20.227 -8.118 27.091 1.00 89.88 90 LYS A CA 1
ATOM 721 C C . LYS A 1 90 ? -19.945 -6.611 27.085 1.00 89.88 90 LYS A C 1
ATOM 723 O O . LYS A 1 90 ? -20.675 -5.854 26.467 1.00 89.88 90 LYS A O 1
ATOM 728 N N . GLU A 1 91 ? -18.891 -6.183 27.776 1.00 88.62 91 GLU A N 1
ATOM 729 C CA . GLU A 1 91 ? -18.465 -4.778 27.832 1.00 88.62 91 GLU A CA 1
ATOM 730 C C . GLU A 1 91 ? -17.819 -4.281 26.530 1.00 88.62 91 GLU A C 1
ATOM 732 O O . GLU A 1 91 ? -17.753 -3.074 26.302 1.00 88.62 91 GLU A O 1
ATOM 737 N N . SER A 1 92 ? -17.298 -5.192 25.704 1.00 88.19 92 SER A N 1
ATOM 738 C CA . SER A 1 92 ? -16.759 -4.890 24.378 1.00 88.19 92 SER A CA 1
ATOM 739 C C . SER A 1 92 ? -17.734 -5.226 23.253 1.00 88.19 92 SER A C 1
ATOM 741 O O . SER A 1 92 ? -17.648 -4.591 22.216 1.00 88.19 92 SER A O 1
ATOM 743 N N . ALA A 1 93 ? -18.692 -6.128 2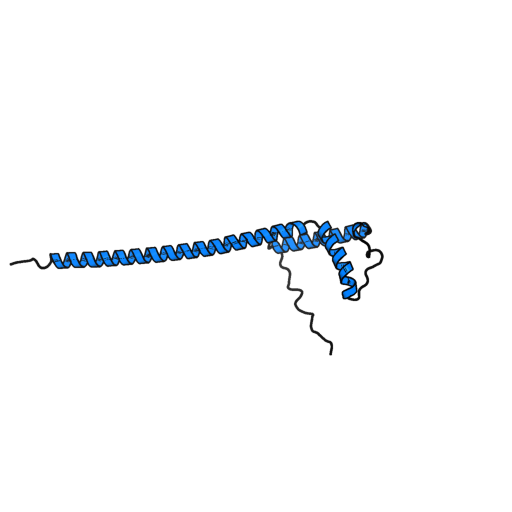3.475 1.00 93.12 93 ALA A N 1
ATOM 744 C CA . ALA A 1 93 ? -19.715 -6.562 22.522 1.00 93.12 93 ALA A CA 1
ATOM 745 C C . ALA A 1 93 ? -20.816 -5.504 22.287 1.00 93.12 93 ALA A C 1
ATOM 747 O O . ALA A 1 93 ? -22.011 -5.766 22.425 1.00 93.12 93 ALA A O 1
ATOM 748 N N . VAL A 1 94 ? -20.408 -4.273 21.986 1.00 95.00 94 VAL A N 1
ATOM 749 C CA . VAL A 1 94 ? -21.266 -3.122 21.691 1.00 95.00 94 VAL A CA 1
ATOM 750 C C . VAL A 1 94 ? -20.778 -2.426 20.421 1.00 95.00 94 VAL A C 1
ATOM 752 O O . VAL A 1 94 ? -19.660 -2.660 19.954 1.00 95.00 94 VAL A O 1
ATOM 755 N N . HIS A 1 95 ? -21.605 -1.553 19.843 1.00 95.81 95 HIS A N 1
ATOM 756 C CA . HIS A 1 95 ? -21.166 -0.720 18.726 1.00 95.81 95 HIS A CA 1
ATOM 757 C C . HIS A 1 95 ? -19.974 0.154 19.126 1.00 95.81 95 HIS A C 1
ATOM 759 O O . HIS A 1 95 ? -19.854 0.566 20.280 1.00 95.81 95 HIS A O 1
ATOM 765 N N . TRP A 1 96 ? -19.112 0.473 18.152 1.00 95.38 96 TRP A N 1
ATOM 766 C CA . TRP A 1 96 ? -17.925 1.300 18.383 1.00 95.38 96 TRP A CA 1
ATOM 767 C C . TRP A 1 96 ? -18.260 2.570 19.161 1.00 95.38 96 TRP A C 1
ATOM 769 O O . TRP A 1 96 ? -17.581 2.875 20.130 1.00 95.38 96 TRP A O 1
ATOM 779 N N . ASP A 1 97 ? -19.328 3.282 18.803 1.00 96.00 97 ASP A N 1
ATOM 780 C CA . ASP A 1 97 ? -19.676 4.556 19.438 1.00 96.00 97 ASP A CA 1
ATOM 781 C C . ASP A 1 97 ? -20.074 4.403 20.920 1.00 96.00 97 ASP A C 1
ATOM 783 O O . ASP A 1 97 ? -19.791 5.307 21.709 1.00 96.00 97 ASP A O 1
ATOM 787 N N . ASP A 1 98 ? -20.546 3.224 21.327 1.00 96.44 98 ASP A N 1
ATOM 788 C CA . ASP A 1 98 ? -20.934 2.886 22.703 1.00 96.44 98 ASP A CA 1
ATOM 789 C C . ASP A 1 98 ? -19.810 2.212 23.512 1.00 96.44 98 ASP A C 1
ATOM 791 O O . ASP A 1 98 ? -19.955 1.963 24.712 1.00 96.44 98 ASP A O 1
ATOM 795 N N . LEU A 1 99 ? -18.670 1.917 22.878 1.00 95.38 99 LEU A N 1
ATOM 796 C CA . LEU A 1 99 ? -17.559 1.223 23.521 1.00 95.38 99 LEU A CA 1
ATOM 797 C C . LEU A 1 99 ? -16.964 2.070 24.670 1.00 95.38 99 LEU A C 1
ATOM 799 O O . LEU A 1 99 ? -16.707 3.268 24.482 1.00 95.38 99 LEU A O 1
ATOM 803 N N . PRO A 1 100 ? -16.679 1.475 25.847 1.00 95.94 100 PRO A N 1
ATOM 804 C CA . PRO A 1 100 ? -16.055 2.181 26.961 1.00 95.94 100 PRO A CA 1
ATOM 805 C C . PRO A 1 100 ? -14.773 2.921 26.559 1.00 95.94 100 PRO A C 1
ATOM 807 O O . PRO A 1 100 ? -13.937 2.403 25.813 1.00 95.94 100 PRO A O 1
ATOM 810 N N . GLN A 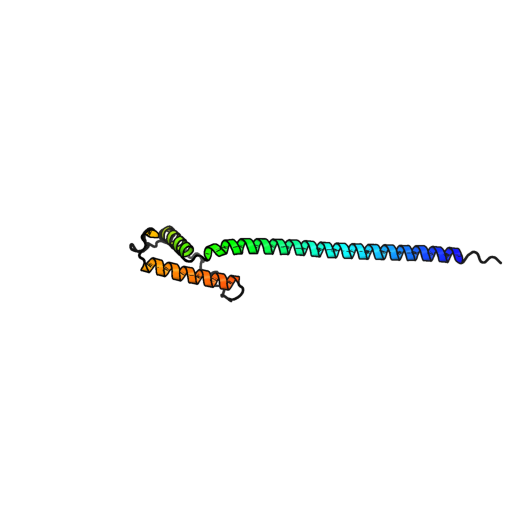1 101 ? -14.586 4.138 27.080 1.00 95.12 101 GLN A N 1
ATOM 811 C CA . GLN A 1 101 ? -13.504 5.025 26.635 1.00 95.12 101 GLN A CA 1
ATOM 812 C C . GLN A 1 101 ? -12.103 4.427 26.844 1.00 95.12 101 GLN A C 1
ATOM 814 O O . GLN A 1 101 ? -11.204 4.644 26.030 1.00 95.12 101 GLN A O 1
ATOM 819 N N . ASN A 1 102 ? -11.907 3.655 27.914 1.00 95.44 102 ASN A N 1
ATOM 820 C CA . ASN A 1 102 ? -10.668 2.917 28.170 1.00 95.44 102 ASN A CA 1
ATOM 821 C C . ASN A 1 102 ? -10.381 1.882 27.067 1.00 95.44 102 ASN A C 1
ATOM 823 O O . ASN A 1 102 ? -9.256 1.819 26.572 1.00 95.44 102 ASN A O 1
ATOM 827 N N . ASN A 1 103 ? -11.398 1.130 26.639 1.00 94.88 103 ASN A N 1
ATOM 828 C CA . ASN A 1 103 ? -11.286 0.126 25.583 1.00 94.88 103 ASN A CA 1
ATOM 829 C C . ASN A 1 103 ? -11.024 0.787 24.224 1.00 94.88 103 ASN A C 1
ATOM 831 O O . ASN A 1 103 ? -10.088 0.383 23.535 1.00 94.88 103 ASN A O 1
ATOM 835 N N . LYS A 1 104 ? -11.753 1.865 23.887 1.00 95.81 104 LYS A N 1
ATOM 836 C CA . LYS A 1 104 ? -11.478 2.680 22.686 1.00 95.81 104 LYS A CA 1
ATOM 837 C C . LYS A 1 104 ? -10.029 3.150 22.655 1.00 95.81 104 LYS A C 1
ATOM 839 O O . LYS A 1 104 ? -9.317 2.929 21.681 1.00 95.81 104 LYS A O 1
ATOM 844 N N . THR A 1 105 ? -9.571 3.751 23.753 1.00 96.38 105 THR A N 1
ATOM 845 C CA . THR A 1 105 ? -8.209 4.293 23.870 1.00 96.38 105 THR A CA 1
ATOM 846 C C . THR A 1 105 ? -7.158 3.205 23.659 1.00 96.38 105 THR A C 1
ATOM 848 O O . THR A 1 105 ? -6.179 3.421 22.944 1.00 96.38 105 THR A O 1
ATOM 851 N N . LEU A 1 106 ? -7.373 2.018 24.235 1.00 96.12 106 LEU A N 1
ATOM 852 C CA . LEU A 1 106 ? -6.489 0.874 24.040 1.00 96.12 106 LEU A CA 1
ATOM 853 C C . LEU A 1 106 ? -6.444 0.434 22.570 1.00 96.12 106 LEU A C 1
ATOM 855 O O . LEU A 1 106 ? -5.353 0.274 22.024 1.00 96.12 106 LEU A O 1
ATOM 859 N N . MET A 1 107 ? -7.599 0.269 21.922 1.00 96.25 107 MET A N 1
ATOM 860 C CA . MET A 1 107 ? -7.665 -0.167 20.524 1.00 96.25 107 MET A CA 1
ATOM 861 C C . MET A 1 107 ? -7.001 0.844 19.581 1.00 96.25 107 MET A C 1
ATOM 863 O O . MET A 1 107 ? -6.198 0.448 18.738 1.00 96.25 107 MET A O 1
ATOM 867 N N . VAL A 1 108 ? -7.235 2.147 19.779 1.00 95.81 108 VAL A N 1
ATOM 868 C CA . VAL A 1 108 ? -6.572 3.219 19.014 1.00 95.81 108 VAL A CA 1
ATOM 869 C C . VAL A 1 108 ? -5.054 3.192 19.218 1.00 95.81 108 VAL A C 1
ATOM 871 O O . VAL A 1 108 ? -4.295 3.308 18.255 1.00 95.81 108 VAL A O 1
ATOM 874 N N . ALA A 1 109 ? -4.577 2.989 20.449 1.00 95.69 109 ALA A N 1
ATOM 875 C CA . ALA A 1 109 ? -3.144 2.897 20.729 1.00 95.69 109 ALA A CA 1
ATOM 876 C C . ALA A 1 109 ? -2.491 1.676 20.053 1.00 95.69 109 ALA A C 1
ATOM 878 O O . ALA A 1 109 ? -1.389 1.780 19.505 1.00 95.69 109 ALA A O 1
ATOM 879 N N . VAL A 1 110 ? -3.172 0.525 20.056 1.00 95.44 110 VAL A N 1
ATOM 880 C CA . VAL A 1 110 ? -2.722 -0.689 19.358 1.00 95.44 110 VAL A CA 1
ATOM 881 C C . VAL A 1 110 ? -2.674 -0.453 17.849 1.00 95.44 110 VAL A C 1
ATOM 883 O O . VAL A 1 110 ? -1.633 -0.692 17.233 1.00 95.44 110 VAL A O 1
ATOM 886 N N . ALA A 1 111 ? -3.752 0.075 17.270 1.00 94.38 111 ALA A N 1
ATOM 887 C CA . ALA A 1 111 ? -3.853 0.391 15.850 1.00 94.38 111 ALA A CA 1
ATOM 888 C C . ALA A 1 111 ? -2.761 1.372 15.401 1.00 94.38 111 ALA A C 1
ATOM 890 O O . ALA A 1 111 ? -2.053 1.107 14.431 1.00 94.38 111 ALA A O 1
ATOM 891 N N . SER A 1 112 ? -2.528 2.442 16.167 1.00 91.38 112 SER A N 1
ATOM 892 C CA . SER A 1 112 ? -1.443 3.402 15.924 1.00 91.38 112 SER A CA 1
ATOM 893 C C . SER A 1 112 ? -0.074 2.715 15.866 1.00 91.38 112 SER A C 1
ATOM 895 O O . SER A 1 112 ? 0.739 2.973 14.974 1.00 91.38 112 SER A O 1
ATOM 897 N N . ARG A 1 113 ? 0.182 1.763 16.772 1.00 91.62 113 ARG A N 1
ATOM 898 C CA . ARG A 1 113 ? 1.449 1.022 16.803 1.00 91.62 113 ARG A CA 1
ATOM 899 C C . ARG A 1 113 ? 1.595 0.039 15.642 1.00 91.62 113 ARG A C 1
ATOM 901 O O . ARG A 1 113 ? 2.713 -0.144 15.158 1.00 91.62 113 ARG A O 1
ATOM 908 N N . ILE A 1 114 ? 0.504 -0.582 15.196 1.00 89.94 114 ILE A N 1
ATOM 909 C CA . ILE A 1 114 ? 0.484 -1.433 13.998 1.00 89.94 114 ILE A CA 1
ATOM 910 C C . ILE A 1 114 ? 0.772 -0.585 12.757 1.00 89.94 114 ILE A C 1
ATOM 912 O O . ILE A 1 114 ? 1.702 -0.908 12.020 1.00 89.94 114 ILE A O 1
ATOM 916 N N . ALA A 1 115 ? 0.064 0.533 12.581 1.00 86.44 115 ALA A N 1
ATOM 917 C CA . ALA A 1 115 ? 0.272 1.456 11.468 1.00 86.44 115 ALA A CA 1
ATOM 918 C C . ALA A 1 115 ? 1.718 1.980 11.430 1.00 86.44 115 ALA A C 1
ATOM 920 O O . ALA A 1 115 ? 2.359 1.992 10.381 1.00 86.44 115 ALA A O 1
ATOM 921 N N . HIS A 1 116 ? 2.291 2.324 12.588 1.00 83.94 116 HIS A N 1
ATOM 922 C CA . HIS A 1 116 ? 3.694 2.726 12.679 1.00 83.94 116 HIS A CA 1
ATOM 923 C C . HIS A 1 116 ? 4.662 1.617 12.229 1.00 83.94 116 HIS A C 1
ATOM 925 O O . HIS A 1 116 ? 5.595 1.887 11.473 1.00 83.94 116 HIS A O 1
ATOM 931 N N . LYS A 1 117 ? 4.441 0.365 12.657 1.00 84.62 117 LYS A N 1
ATOM 932 C CA . LYS A 1 117 ? 5.257 -0.786 12.232 1.00 84.62 117 LYS A CA 1
ATOM 933 C C . LYS A 1 117 ? 5.127 -1.062 10.735 1.00 84.62 117 LYS A C 1
ATOM 935 O O . LYS A 1 117 ? 6.144 -1.300 10.090 1.00 84.62 117 LYS A O 1
ATOM 940 N N . ALA A 1 118 ? 3.912 -1.006 10.194 1.00 82.94 118 ALA A N 1
ATOM 941 C CA . ALA A 1 118 ? 3.658 -1.180 8.767 1.00 82.94 118 ALA A CA 1
ATOM 942 C C . ALA A 1 118 ? 4.384 -0.104 7.949 1.00 82.94 118 ALA A C 1
ATOM 944 O O . ALA A 1 118 ? 5.140 -0.424 7.037 1.00 82.94 118 ALA A O 1
ATOM 945 N N . ASN A 1 119 ? 4.275 1.162 8.354 1.00 79.88 119 ASN A N 1
ATOM 946 C CA . ASN A 1 119 ? 4.990 2.264 7.711 1.00 79.88 119 ASN A CA 1
ATOM 947 C C . ASN A 1 119 ? 6.516 2.117 7.807 1.00 79.88 119 ASN A C 1
ATOM 949 O O . ASN A 1 119 ? 7.229 2.423 6.852 1.00 79.88 119 ASN A O 1
ATOM 953 N N . ALA A 1 120 ? 7.040 1.635 8.938 1.00 78.19 120 ALA A N 1
ATOM 954 C CA . ALA A 1 120 ? 8.469 1.369 9.090 1.00 78.19 120 ALA A CA 1
ATOM 955 C C . ALA A 1 120 ? 8.953 0.223 8.182 1.00 78.19 120 ALA A C 1
ATOM 957 O O . ALA A 1 120 ? 10.037 0.326 7.603 1.00 78.19 120 ALA A O 1
ATOM 958 N N . PHE A 1 121 ? 8.152 -0.838 8.038 1.00 77.19 121 PHE A N 1
ATOM 959 C CA . PHE A 1 121 ? 8.416 -1.949 7.123 1.00 77.19 121 PHE A CA 1
ATOM 960 C C . PHE A 1 121 ? 8.432 -1.473 5.664 1.00 77.19 121 PHE A C 1
ATOM 962 O O . PHE A 1 121 ? 9.419 -1.685 4.964 1.00 77.19 121 PHE A O 1
ATOM 969 N N . LEU A 1 122 ? 7.402 -0.733 5.244 1.00 75.00 122 LEU A N 1
ATOM 970 C CA . LEU A 1 122 ? 7.284 -0.185 3.887 1.00 75.00 122 LEU A CA 1
ATOM 971 C C . LEU A 1 122 ? 8.389 0.823 3.551 1.00 75.00 122 LEU A C 1
ATOM 973 O O . LEU A 1 122 ? 8.848 0.888 2.417 1.00 75.00 122 LEU A O 1
ATOM 977 N N . ALA A 1 123 ? 8.874 1.583 4.535 1.00 73.56 123 ALA A N 1
ATOM 978 C CA . ALA A 1 123 ? 9.988 2.510 4.349 1.00 73.56 123 ALA A CA 1
ATOM 979 C C . ALA A 1 123 ? 11.368 1.822 4.263 1.00 73.56 123 ALA A C 1
ATOM 981 O O . ALA A 1 123 ? 12.382 2.514 4.340 1.00 73.56 123 ALA A O 1
ATOM 982 N N . GLY A 1 124 ? 11.430 0.486 4.177 1.00 73.19 124 GLY A N 1
ATOM 983 C CA . GLY A 1 124 ? 12.682 -0.274 4.107 1.00 73.19 124 GLY A CA 1
ATOM 984 C C . GLY A 1 124 ? 13.513 -0.218 5.392 1.00 73.19 124 GLY A C 1
ATOM 985 O O . GLY A 1 124 ? 14.717 -0.462 5.365 1.00 73.19 124 GLY A O 1
ATOM 986 N N . ARG A 1 125 ? 12.895 0.139 6.528 1.00 62.06 125 ARG A N 1
ATOM 987 C CA . ARG A 1 125 ? 13.588 0.430 7.796 1.00 62.06 125 ARG A CA 1
ATOM 988 C C . ARG A 1 125 ? 13.446 -0.661 8.860 1.00 62.06 125 ARG A C 1
ATOM 990 O O . ARG A 1 125 ? 13.853 -0.438 9.998 1.00 62.06 125 ARG A O 1
ATOM 997 N N . SER A 1 126 ? 12.905 -1.840 8.540 1.00 53.03 126 SER A N 1
ATOM 998 C CA . SER A 1 126 ? 12.803 -2.928 9.523 1.00 53.03 126 SER A CA 1
ATOM 999 C C . SER A 1 126 ? 12.858 -4.331 8.915 1.00 53.03 126 SER A C 1
ATOM 1001 O O . SER A 1 126 ? 12.063 -4.685 8.050 1.00 53.03 126 SER A O 1
ATOM 1003 N N . THR A 1 127 ? 13.784 -5.144 9.426 1.00 50.47 127 THR A N 1
ATOM 1004 C CA . THR A 1 127 ? 13.875 -6.593 9.223 1.00 50.47 127 THR A CA 1
ATOM 1005 C C . THR A 1 127 ? 12.889 -7.294 10.162 1.00 50.47 127 THR A C 1
ATOM 1007 O O . THR A 1 127 ? 13.187 -7.458 11.348 1.00 50.47 127 THR A O 1
ATOM 1010 N N . VAL A 1 128 ? 11.717 -7.711 9.679 1.00 56.03 128 VAL A N 1
ATOM 1011 C CA . VAL A 1 128 ? 10.831 -8.586 10.470 1.00 56.03 128 VAL A CA 1
ATOM 1012 C C . VAL A 1 128 ? 11.023 -10.034 9.997 1.00 56.03 128 VAL A C 1
ATOM 1014 O O . VAL A 1 128 ? 10.971 -10.275 8.791 1.00 56.03 128 VAL A O 1
ATOM 1017 N N . PRO A 1 129 ? 11.293 -10.994 10.905 1.00 46.25 129 PRO A N 1
ATOM 1018 C CA . PRO A 1 129 ? 11.493 -12.389 10.535 1.00 46.25 129 PRO A CA 1
ATOM 1019 C C . PRO A 1 129 ? 10.190 -13.041 10.047 1.00 46.25 129 PRO A C 1
ATOM 1021 O O . PRO A 1 129 ? 9.103 -12.598 10.425 1.00 46.25 129 PRO A O 1
ATOM 1024 N N . PRO A 1 130 ? 10.286 -14.126 9.256 1.00 41.25 130 PRO A N 1
ATOM 1025 C CA . PRO A 1 130 ? 9.130 -14.825 8.720 1.00 41.25 130 PRO A CA 1
ATOM 1026 C C . PRO A 1 130 ? 8.409 -15.550 9.858 1.00 41.25 130 PRO A C 1
ATOM 1028 O O . PRO A 1 130 ? 8.824 -16.617 10.304 1.00 41.25 130 PRO A O 1
ATOM 1031 N N . LEU A 1 131 ? 7.316 -14.973 10.342 1.00 49.38 131 LEU A N 1
ATOM 1032 C CA . LEU A 1 131 ? 6.383 -15.653 11.229 1.00 49.38 131 LEU A CA 1
ATOM 1033 C C . LEU A 1 131 ? 5.017 -15.644 10.557 1.00 49.38 131 LEU A C 1
ATOM 1035 O O . LEU A 1 131 ? 4.319 -14.643 10.648 1.00 49.38 131 LEU A O 1
ATOM 1039 N N . LEU A 1 132 ? 4.716 -16.744 9.848 1.00 46.34 132 LEU A N 1
ATOM 1040 C CA . LEU A 1 132 ? 3.390 -17.358 9.613 1.00 46.34 132 LEU A CA 1
ATOM 1041 C C . LEU A 1 132 ? 3.396 -18.278 8.365 1.00 46.34 132 LEU A C 1
ATOM 1043 O O . LEU A 1 132 ? 2.596 -18.120 7.453 1.00 46.34 132 LEU A O 1
ATOM 1047 N N . THR A 1 133 ? 4.289 -19.276 8.307 1.00 48.22 133 THR A N 1
ATOM 1048 C CA . THR A 1 133 ? 4.155 -20.408 7.352 1.00 48.22 133 THR A CA 1
ATOM 1049 C C . THR A 1 133 ? 4.166 -21.786 8.018 1.00 48.22 133 THR A C 1
ATOM 1051 O O . THR A 1 133 ? 4.090 -22.808 7.342 1.00 48.22 133 THR A O 1
ATOM 1054 N N . LYS A 1 134 ? 4.214 -21.859 9.354 1.00 48.44 134 LYS A N 1
ATOM 1055 C CA . LYS A 1 134 ? 4.108 -23.121 10.099 1.00 48.44 134 LYS A CA 1
ATOM 1056 C C . LYS A 1 134 ? 2.891 -23.078 11.014 1.00 48.44 134 LYS A C 1
ATOM 1058 O O . LYS A 1 134 ? 2.956 -22.426 12.049 1.00 48.44 134 LYS A O 1
ATOM 1063 N N . GLY A 1 135 ? 1.825 -23.795 10.654 1.00 45.84 135 GLY A N 1
ATOM 1064 C CA . GLY A 1 135 ? 0.749 -24.082 11.608 1.00 45.84 135 GLY A CA 1
ATOM 1065 C C . GLY A 1 135 ? -0.673 -24.244 11.073 1.00 45.84 135 GLY A C 1
ATOM 1066 O O . GLY A 1 135 ? -1.593 -23.928 11.807 1.00 45.84 135 GLY A O 1
ATOM 1067 N N . LEU A 1 136 ? -0.878 -24.737 9.852 1.00 43.41 136 LEU A N 1
ATOM 1068 C CA . LEU A 1 136 ? -2.134 -25.391 9.459 1.00 43.41 136 LEU A CA 1
ATOM 1069 C C . LEU A 1 136 ? -1.754 -26.735 8.830 1.00 43.41 136 LEU A C 1
ATOM 1071 O O . LEU A 1 136 ? -1.731 -26.899 7.616 1.00 43.41 136 LEU A O 1
ATOM 1075 N N . ARG A 1 137 ? -1.303 -27.668 9.675 1.00 43.38 137 ARG A N 1
ATOM 1076 C CA . ARG A 1 137 ? -1.381 -29.092 9.355 1.00 43.38 137 ARG A CA 1
ATOM 1077 C C . ARG A 1 137 ? -2.667 -29.580 9.993 1.00 43.38 137 ARG A C 1
ATOM 1079 O O . ARG A 1 137 ? -2.845 -29.446 11.199 1.00 43.38 137 ARG A O 1
ATOM 1086 N N . GLU A 1 138 ? -3.557 -30.034 9.131 1.00 48.91 138 GLU A N 1
ATOM 1087 C CA . GLU A 1 138 ? -4.803 -30.697 9.462 1.00 48.91 138 GLU A CA 1
ATOM 1088 C C . GLU A 1 138 ? -4.468 -32.018 10.160 1.00 48.91 138 GLU A C 1
ATOM 1090 O O . GLU A 1 138 ? -4.105 -32.992 9.507 1.00 48.91 138 GLU A O 1
ATOM 1095 N N . ASP A 1 139 ? -4.561 -32.045 11.486 1.00 50.59 139 ASP A N 1
ATOM 1096 C CA . ASP A 1 139 ? -4.717 -33.294 12.224 1.00 50.59 139 ASP A CA 1
ATOM 1097 C C . ASP A 1 139 ? -6.204 -33.411 12.560 1.00 50.59 139 ASP A C 1
ATOM 1099 O O . ASP A 1 139 ? -6.723 -32.701 13.424 1.00 50.59 139 ASP A O 1
ATOM 1103 N N . GLY A 1 140 ? -6.907 -34.267 11.820 1.00 51.22 140 GLY A N 1
ATOM 1104 C CA . GLY A 1 140 ? -8.343 -34.436 11.989 1.00 51.22 140 GLY A CA 1
ATOM 1105 C C . GLY A 1 140 ? -8.987 -35.497 11.105 1.00 51.22 140 GLY A C 1
ATOM 1106 O O . GLY A 1 140 ? -10.059 -35.222 10.576 1.00 51.22 140 GLY A O 1
ATOM 1107 N N . GLN A 1 141 ? -8.360 -36.672 10.949 1.00 41.34 141 GLN A N 1
ATOM 1108 C CA . GLN A 1 141 ? -9.033 -37.977 10.808 1.00 41.34 141 GLN A CA 1
ATOM 1109 C C . GLN A 1 141 ? -8.049 -39.139 10.964 1.00 41.34 141 GLN A C 1
ATOM 1111 O O . GLN A 1 141 ? -6.974 -39.098 10.327 1.00 41.34 141 GLN A O 1
#

Foldseek 3Di:
DDPPPPPVVVVVVVVVVVVVVVVVVVVVVVVVVVVVVVVVVVVVVVVVVVVVVVVVVVVLVVLLQLLVQLQVCLVVCCVCQVVVVHHDDPQSNDHPVSHDPVSSVVSSVVSNVVSVVVVCVVVVNDDDDDPDPPDPDDPDD

pLDDT: mean 81.78, std 16.77, range [41.25, 97.38]

Organism: NCBI:txid412755